Protein AF-A0A853JCP4-F1 (afdb_monomer_lite)

Foldseek 3Di:
DDDDDDPDPPPLLVVLQVQLQVQLCVVCVVVVHNVRSNVRSNVRSNVRSCVVSVPPPDPDDD

InterPro domains:
  IPR058598 Glycine zipper-like domain [PF26273] (13-52)

Secondary structure (DSSP, 8-state):
--------TTSHHHHHHHHHHHHHHHHHHHTT-HHHHHHHHHHHHHHHHHHHHGGG------

pLDDT: mean 80.06, std 17.98, range [42.91, 97.0]

Radius of gyration: 16.19 Å; chains: 1; bounding box: 40×10×54 Å

Organism: NCBI:txid2752307

Structure (mmCIF, N/CA/C/O backbone):
data_AF-A0A853JCP4-F1
#
_entry.id   AF-A0A853JCP4-F1
#
loop_
_atom_site.group_PDB
_atom_site.id
_atom_site.type_symbol
_atom_site.label_atom_id
_atom_site.label_alt_id
_atom_site.label_comp_id
_atom_site.label_asym_id
_atom_site.label_entity_id
_atom_site.label_seq_id
_atom_site.pdbx_PDB_ins_code
_atom_site.Cartn_x
_atom_site.Cartn_y
_atom_site.Cartn_z
_atom_site.occupancy
_atom_site.B_iso_or_equiv
_atom_site.auth_seq_id
_atom_site.auth_comp_id
_atom_site.auth_asym_id
_atom_site.auth_atom_id
_atom_site.pdbx_PDB_model_num
ATOM 1 N N . MET A 1 1 ? -15.096 2.149 -40.556 1.00 54.59 1 MET A N 1
ATOM 2 C CA . MET A 1 1 ? -15.634 1.277 -39.492 1.00 54.59 1 MET A CA 1
ATOM 3 C C . MET A 1 1 ? -14.473 0.544 -38.841 1.00 54.59 1 MET A C 1
ATOM 5 O O . MET A 1 1 ? -13.758 -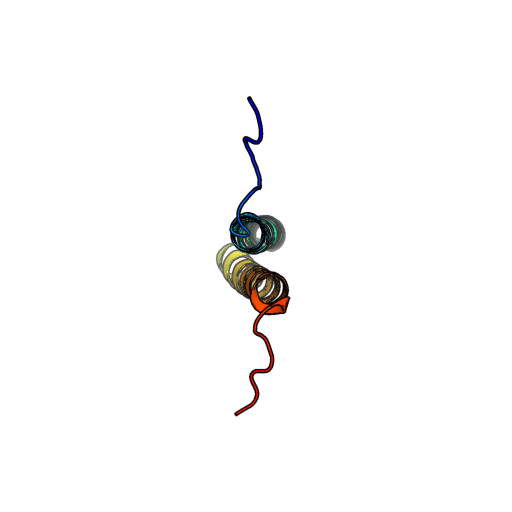0.104 -39.588 1.00 54.59 1 MET A O 1
ATOM 9 N N . SER A 1 2 ? -14.349 0.701 -37.512 1.00 71.12 2 SER A N 1
ATOM 10 C CA . SER A 1 2 ? -13.512 -0.024 -36.524 1.00 71.12 2 SER A CA 1
ATOM 11 C C . SER A 1 2 ? -11.988 -0.015 -36.765 1.00 71.12 2 SER A C 1
ATOM 13 O O . SER A 1 2 ? -11.541 -0.293 -37.861 1.00 71.12 2 SER A O 1
ATOM 15 N N . ASP A 1 3 ? -11.132 0.401 -35.828 1.00 60.53 3 ASP A N 1
ATOM 16 C CA . ASP A 1 3 ? -11.069 -0.082 -34.444 1.00 60.53 3 ASP A CA 1
ATOM 17 C C . ASP A 1 3 ? -11.063 1.016 -33.357 1.00 60.53 3 ASP A C 1
ATOM 19 O O . ASP A 1 3 ? -10.117 1.803 -33.254 1.00 60.53 3 ASP A O 1
ATOM 23 N N . PRO A 1 4 ? -12.089 1.038 -32.488 1.00 70.50 4 PRO A N 1
ATOM 24 C CA . PRO A 1 4 ? -12.050 1.702 -31.197 1.00 70.50 4 PRO A CA 1
ATOM 25 C C . PRO A 1 4 ? -11.428 0.758 -30.150 1.00 70.50 4 PRO A C 1
ATOM 27 O O . PRO A 1 4 ? -11.799 -0.408 -30.058 1.00 70.50 4 PRO A O 1
ATOM 30 N N . GLY A 1 5 ? -10.535 1.270 -29.301 1.00 62.47 5 GLY A N 1
ATOM 31 C CA . GLY A 1 5 ? -10.280 0.638 -28.001 1.00 62.47 5 GLY A CA 1
ATOM 32 C C . GLY A 1 5 ? -9.030 -0.228 -27.869 1.00 62.47 5 GLY A C 1
ATOM 33 O O . GLY A 1 5 ? -9.103 -1.308 -27.288 1.00 62.47 5 GLY A O 1
ATOM 34 N N . LYS A 1 6 ? -7.853 0.260 -28.286 1.00 58.31 6 LYS A N 1
ATOM 35 C CA . LYS A 1 6 ? -6.619 -0.251 -27.677 1.00 58.31 6 LYS A CA 1
ATOM 36 C C . LYS A 1 6 ? -6.378 0.507 -26.365 1.00 58.31 6 LYS A C 1
ATOM 38 O O . LYS A 1 6 ? -6.036 1.683 -26.455 1.00 58.31 6 LYS A O 1
ATOM 43 N N . PRO A 1 7 ? -6.559 -0.113 -25.180 1.00 59.28 7 PRO A N 1
ATOM 44 C CA . PRO A 1 7 ? -6.180 0.511 -23.922 1.00 59.28 7 PRO A CA 1
ATOM 45 C C . PRO A 1 7 ? -4.676 0.777 -23.970 1.00 59.28 7 PRO A C 1
ATOM 47 O O . PRO A 1 7 ? -3.842 -0.132 -24.045 1.00 59.28 7 PRO A O 1
ATOM 50 N N . ASP A 1 8 ? -4.353 2.056 -24.025 1.00 58.44 8 ASP A N 1
ATOM 51 C CA . ASP A 1 8 ? -3.045 2.616 -23.780 1.00 58.44 8 ASP A CA 1
ATOM 52 C C . ASP A 1 8 ? -2.536 2.129 -22.416 1.00 58.44 8 ASP A C 1
ATOM 54 O O . ASP A 1 8 ? -3.290 1.911 -21.470 1.00 58.44 8 ASP A O 1
ATOM 58 N N . GLY A 1 9 ? -1.230 1.864 -22.326 1.00 55.56 9 GLY A N 1
ATOM 59 C CA . GLY A 1 9 ? -0.569 1.146 -21.223 1.00 55.56 9 GLY A CA 1
ATOM 60 C C . GLY A 1 9 ? -0.603 1.826 -19.846 1.00 55.56 9 GLY A C 1
ATOM 61 O O . GLY A 1 9 ? 0.221 1.505 -18.988 1.00 55.56 9 GLY A O 1
ATOM 62 N N . PHE A 1 10 ? -1.541 2.741 -19.624 1.00 59.41 10 PHE A N 1
ATOM 63 C CA . PHE A 1 10 ? -1.755 3.499 -18.406 1.00 59.41 10 PHE A CA 1
ATOM 64 C C . PHE A 1 10 ? -2.415 2.684 -17.289 1.00 59.41 10 PHE A C 1
ATOM 66 O O . PHE A 1 10 ? -2.251 3.029 -16.131 1.00 59.41 10 PHE A O 1
ATOM 73 N N . THR A 1 11 ? -3.100 1.569 -17.571 1.00 63.38 11 THR A N 1
ATOM 74 C CA . THR A 1 11 ? -3.875 0.844 -16.540 1.00 63.38 11 THR A CA 1
ATOM 75 C C . THR A 1 11 ? -3.013 0.188 -15.456 1.00 63.38 11 THR A C 1
ATOM 77 O O . THR A 1 11 ? -3.458 0.026 -14.327 1.00 63.38 11 THR A O 1
ATOM 80 N N . ARG A 1 12 ? -1.772 -0.203 -15.764 1.00 70.38 12 ARG A N 1
ATOM 81 C CA . ARG A 1 12 ? -0.983 -1.085 -14.879 1.00 70.38 12 ARG A CA 1
ATOM 82 C C . ARG A 1 12 ? -0.411 -0.374 -13.651 1.00 70.38 12 ARG A C 1
ATOM 84 O O . ARG A 1 12 ? -0.311 -0.984 -12.592 1.00 70.38 12 ARG A O 1
ATOM 91 N N . PHE A 1 13 ? -0.072 0.906 -13.784 1.00 80.75 13 PHE A N 1
ATOM 92 C CA . PHE A 1 13 ? 0.458 1.719 -12.688 1.00 80.75 13 PHE A CA 1
ATOM 93 C C . PHE A 1 13 ? -0.587 2.009 -11.585 1.00 80.75 13 PHE A C 1
ATOM 95 O O . PHE A 1 13 ? -0.341 1.636 -10.436 1.00 80.75 13 PHE A O 1
ATOM 102 N N . PRO A 1 14 ? -1.776 2.570 -11.893 1.00 84.62 14 PRO A N 1
ATOM 103 C CA . PRO A 1 14 ? -2.857 2.727 -10.922 1.00 84.62 14 PRO A CA 1
ATOM 104 C C . PRO A 1 14 ? -3.355 1.391 -10.357 1.00 84.62 14 PRO A C 1
ATOM 106 O O . PRO A 1 14 ? -3.793 1.363 -9.211 1.00 84.62 14 PRO A O 1
ATOM 109 N N . LEU A 1 15 ? -3.232 0.278 -11.096 1.00 86.12 15 LEU A N 1
ATOM 110 C CA . LEU A 1 15 ? -3.555 -1.051 -10.566 1.00 86.12 15 LEU A CA 1
ATOM 111 C C . LEU A 1 15 ? -2.615 -1.457 -9.418 1.00 86.12 15 LEU A C 1
ATOM 113 O O . LEU A 1 15 ? -3.083 -1.910 -8.378 1.00 86.12 15 LEU A O 1
ATOM 117 N N . GLY A 1 16 ? -1.300 -1.270 -9.588 1.00 89.94 16 GLY A N 1
ATOM 118 C CA . GLY A 1 16 ? -0.310 -1.557 -8.543 1.00 89.94 16 GLY A CA 1
ATOM 119 C C . GLY A 1 16 ? -0.496 -0.672 -7.312 1.00 89.94 16 GLY A C 1
ATOM 120 O O . GLY A 1 16 ? -0.496 -1.168 -6.185 1.00 89.94 16 GLY A O 1
ATOM 121 N N . LEU A 1 17 ? -0.748 0.622 -7.531 1.00 91.38 17 LEU A N 1
ATOM 122 C CA . LEU A 1 17 ? -1.004 1.575 -6.454 1.00 91.38 17 LEU A CA 1
ATOM 123 C C . LEU A 1 17 ? -2.289 1.238 -5.684 1.00 91.38 17 LEU A C 1
ATOM 125 O O . LEU A 1 17 ? -2.272 1.174 -4.458 1.00 91.38 17 LEU A O 1
ATOM 129 N N . GLY A 1 18 ? -3.391 0.989 -6.398 1.00 93.12 18 GLY A N 1
ATOM 130 C CA . GLY A 1 18 ? -4.687 0.671 -5.801 1.00 93.12 18 GLY A CA 1
ATOM 131 C C . GLY A 1 18 ? -4.670 -0.645 -5.027 1.00 93.12 18 GLY A C 1
ATOM 132 O O . GLY A 1 18 ? -5.187 -0.704 -3.913 1.00 93.12 18 GLY A O 1
ATOM 133 N N . LEU A 1 19 ? -4.019 -1.679 -5.572 1.00 92.56 19 LEU A N 1
ATOM 134 C CA . LEU A 1 19 ? -3.872 -2.968 -4.897 1.00 92.56 19 LEU A CA 1
ATOM 135 C C . LEU A 1 19 ? -3.014 -2.844 -3.631 1.00 92.56 19 LEU A C 1
ATOM 137 O O . LEU A 1 19 ? -3.418 -3.315 -2.569 1.00 92.56 19 LEU A O 1
ATOM 141 N N . GLY A 1 20 ? -1.856 -2.184 -3.724 1.00 94.12 20 GLY A N 1
ATOM 142 C CA . GLY A 1 20 ? -0.971 -1.979 -2.576 1.00 94.12 20 GLY A CA 1
ATOM 143 C C . GLY A 1 20 ? -1.630 -1.159 -1.469 1.00 94.12 20 GLY A C 1
ATOM 144 O O . GLY A 1 20 ? -1.531 -1.523 -0.298 1.00 94.12 20 GLY A O 1
ATOM 145 N N . LEU A 1 21 ? -2.371 -0.106 -1.830 1.00 95.56 21 LEU A N 1
ATOM 146 C CA . LEU A 1 21 ? -3.111 0.711 -0.871 1.00 95.56 21 LEU A CA 1
ATOM 147 C C . LEU A 1 21 ? -4.221 -0.092 -0.179 1.00 95.56 21 LEU A C 1
ATOM 149 O O . LEU A 1 21 ? -4.316 -0.056 1.043 1.00 95.56 21 LEU A O 1
ATOM 153 N N . ALA A 1 22 ? -5.032 -0.843 -0.932 1.00 95.81 22 ALA A N 1
ATOM 154 C CA . ALA A 1 22 ? -6.125 -1.637 -0.369 1.00 95.81 22 ALA A CA 1
ATOM 155 C C . ALA A 1 22 ? -5.614 -2.693 0.624 1.00 95.81 22 ALA A C 1
ATOM 157 O O . ALA A 1 22 ? -6.141 -2.811 1.731 1.00 95.81 22 ALA A O 1
ATOM 158 N N . VAL A 1 23 ? -4.551 -3.416 0.258 1.00 96.25 23 VAL A N 1
ATOM 159 C CA . VAL A 1 23 ? -3.926 -4.425 1.126 1.00 96.25 23 VAL A CA 1
ATOM 160 C C . VAL A 1 23 ? -3.264 -3.771 2.340 1.00 96.25 23 VAL A C 1
ATOM 162 O O . VAL A 1 23 ? -3.466 -4.223 3.465 1.00 96.25 23 VAL A O 1
ATOM 165 N N . GLY A 1 24 ? -2.513 -2.687 2.141 1.00 95.88 24 GLY A N 1
ATOM 166 C CA . GLY A 1 24 ? -1.846 -1.970 3.226 1.00 95.88 24 GLY A CA 1
ATOM 167 C C . GLY A 1 24 ? -2.818 -1.388 4.245 1.00 95.88 24 GLY A C 1
ATOM 168 O O . GLY A 1 24 ? -2.598 -1.529 5.444 1.00 95.88 24 GLY A O 1
ATOM 169 N N . VAL A 1 25 ? -3.926 -0.797 3.791 1.00 97.00 25 VAL A N 1
ATOM 170 C CA . VAL A 1 25 ? -4.985 -0.296 4.679 1.00 97.00 25 VAL A CA 1
ATOM 171 C C . VAL A 1 25 ? -5.641 -1.447 5.437 1.00 97.00 25 VAL A C 1
ATOM 173 O O . VAL A 1 25 ? -5.804 -1.334 6.647 1.00 97.00 25 VAL A O 1
ATOM 176 N N . ALA A 1 26 ? -5.956 -2.569 4.781 1.00 96.69 26 ALA A N 1
ATOM 177 C CA . ALA A 1 26 ? -6.543 -3.729 5.457 1.00 96.69 26 ALA A CA 1
ATOM 178 C C . ALA A 1 26 ? -5.629 -4.278 6.569 1.00 96.69 26 ALA A C 1
ATOM 180 O O . ALA A 1 26 ? -6.091 -4.541 7.678 1.00 96.69 26 ALA A O 1
ATOM 181 N N . ILE A 1 27 ? -4.323 -4.384 6.299 1.00 96.69 27 ILE A N 1
ATOM 182 C CA . ILE A 1 27 ? -3.321 -4.796 7.292 1.00 96.69 27 ILE A CA 1
ATOM 183 C C . ILE A 1 27 ? -3.183 -3.739 8.397 1.00 96.69 27 ILE A C 1
ATOM 185 O O . ILE A 1 27 ? -3.153 -4.085 9.572 1.00 96.69 27 ILE A O 1
ATOM 189 N N . GLY A 1 28 ? -3.139 -2.453 8.047 1.00 96.44 28 GLY A N 1
ATOM 190 C CA . GLY A 1 28 ? -3.050 -1.358 9.012 1.00 96.44 28 GLY A CA 1
ATOM 191 C C . GLY A 1 28 ? -4.240 -1.310 9.965 1.00 96.44 28 GLY A C 1
ATOM 192 O O . GLY A 1 28 ? -4.048 -1.104 11.156 1.00 96.44 28 GLY A O 1
ATOM 193 N N . VAL A 1 29 ? -5.452 -1.565 9.467 1.00 96.75 29 VAL A N 1
ATOM 194 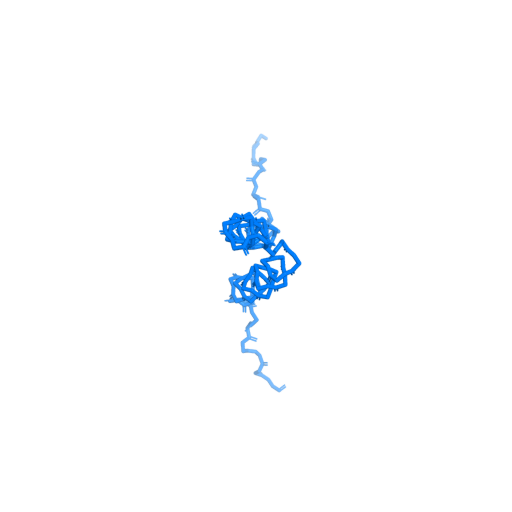C CA . VAL A 1 29 ? -6.661 -1.698 10.295 1.00 96.75 29 VAL A CA 1
ATOM 195 C C . VAL A 1 29 ? -6.568 -2.928 11.199 1.00 96.75 29 VAL A C 1
ATOM 197 O O . VAL A 1 29 ? -6.879 -2.831 12.380 1.00 96.75 29 VAL A O 1
ATOM 200 N N . ALA A 1 30 ? -6.089 -4.068 10.691 1.00 96.62 30 ALA A N 1
ATOM 201 C CA . ALA A 1 30 ? -5.911 -5.278 11.499 1.00 96.62 30 ALA A CA 1
ATOM 202 C C . ALA A 1 30 ? -4.870 -5.113 12.625 1.00 96.62 30 ALA A C 1
ATOM 204 O O . ALA A 1 30 ? -4.968 -5.775 13.655 1.00 96.62 30 ALA A O 1
ATOM 205 N N . LEU A 1 31 ? -3.883 -4.237 12.426 1.00 96.44 31 LEU A N 1
ATOM 206 C CA . LEU A 1 31 ? -2.835 -3.911 13.396 1.00 96.44 31 LEU A CA 1
ATOM 207 C C . LEU A 1 31 ? -3.162 -2.678 14.256 1.00 96.44 31 LEU A C 1
ATOM 209 O O . LEU A 1 31 ? -2.304 -2.240 15.019 1.00 96.44 31 LEU A O 1
ATOM 213 N N . ASP A 1 32 ? -4.355 -2.094 14.098 1.00 95.69 32 ASP A N 1
ATOM 214 C CA . ASP A 1 32 ? -4.779 -0.836 14.733 1.00 95.69 32 ASP A CA 1
ATOM 215 C C . ASP A 1 32 ? -3.797 0.337 14.494 1.00 95.69 32 ASP A C 1
ATOM 217 O O . ASP A 1 32 ? -3.679 1.287 15.266 1.00 95.69 32 ASP A O 1
ATOM 221 N N . ASN A 1 33 ? -3.052 0.267 13.385 1.00 95.88 33 ASN A N 1
ATOM 222 C CA . ASN A 1 33 ? -2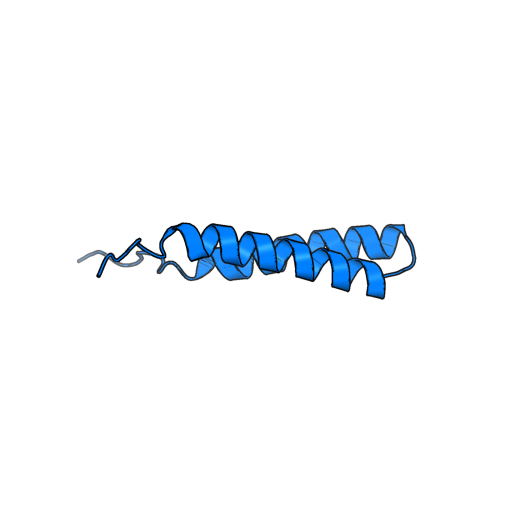.072 1.256 12.958 1.00 95.88 33 ASN A CA 1
ATOM 223 C C . ASN A 1 33 ? -2.155 1.485 11.444 1.00 95.88 33 ASN A C 1
ATOM 225 O O . ASN A 1 33 ? -1.351 1.003 10.637 1.00 95.88 33 ASN A O 1
ATOM 229 N N . VAL A 1 34 ? -3.153 2.276 11.058 1.00 94.25 34 VAL A N 1
ATOM 230 C CA . VAL A 1 34 ? -3.429 2.613 9.657 1.00 94.25 34 VAL A CA 1
ATOM 231 C C . VAL A 1 34 ? -2.283 3.411 9.027 1.00 94.25 34 VAL A C 1
ATOM 233 O O . VAL A 1 34 ? -1.984 3.214 7.852 1.00 94.25 34 VAL A O 1
ATOM 236 N N . ALA A 1 35 ? -1.590 4.259 9.794 1.00 95.88 35 ALA A N 1
ATOM 237 C CA . ALA A 1 35 ? -0.450 5.029 9.294 1.00 95.88 35 ALA A CA 1
ATOM 238 C C . ALA A 1 35 ? 0.684 4.111 8.805 1.00 95.88 35 ALA A C 1
ATOM 240 O O . ALA A 1 35 ? 1.214 4.301 7.707 1.00 95.88 35 ALA A O 1
ATOM 241 N N . MET A 1 36 ? 1.001 3.072 9.582 1.00 96.25 36 MET A N 1
ATOM 242 C CA . MET A 1 36 ? 1.976 2.053 9.195 1.00 96.25 36 MET A CA 1
ATOM 243 C C . MET A 1 36 ? 1.497 1.253 7.976 1.00 96.25 36 MET A C 1
ATOM 245 O O . MET A 1 36 ? 2.260 1.058 7.030 1.00 96.25 36 MET A O 1
ATOM 249 N N . GLY A 1 37 ? 0.227 0.840 7.967 1.00 95.31 37 GLY A N 1
ATOM 250 C CA . GLY A 1 37 ? -0.369 0.091 6.859 1.00 95.31 37 GLY A CA 1
ATOM 251 C C . GLY A 1 37 ? -0.356 0.849 5.530 1.00 95.31 37 GLY A C 1
ATOM 252 O O . GLY A 1 37 ? 0.028 0.286 4.506 1.00 95.31 37 GLY A O 1
ATOM 253 N N . ILE A 1 38 ? -0.692 2.142 5.542 1.00 95.69 38 ILE A N 1
ATOM 254 C CA . ILE A 1 38 ? -0.608 3.013 4.361 1.00 95.69 38 ILE A CA 1
ATOM 255 C C . ILE A 1 38 ? 0.843 3.140 3.892 1.00 95.69 38 ILE A C 1
ATOM 257 O O . ILE A 1 38 ? 1.101 2.989 2.701 1.00 95.69 38 ILE A O 1
ATOM 261 N N . GLY A 1 39 ? 1.798 3.371 4.800 1.00 96.31 39 GLY A N 1
ATOM 262 C CA . GLY A 1 39 ? 3.215 3.491 4.444 1.00 96.31 39 GLY A CA 1
ATOM 263 C C . GLY A 1 39 ? 3.763 2.235 3.759 1.00 96.31 39 GLY A C 1
ATOM 264 O O . GLY A 1 39 ? 4.365 2.320 2.688 1.00 96.31 39 GLY A O 1
ATOM 265 N N . ILE A 1 40 ? 3.495 1.061 4.337 1.00 94.88 40 ILE A N 1
ATOM 266 C CA . ILE A 1 40 ? 3.925 -0.234 3.790 1.00 94.88 40 ILE A CA 1
ATOM 267 C C . ILE A 1 40 ? 3.190 -0.543 2.478 1.00 94.88 40 ILE A C 1
ATOM 269 O O . ILE A 1 40 ? 3.819 -0.911 1.485 1.00 94.88 40 ILE A O 1
ATOM 273 N N . GLY A 1 41 ? 1.869 -0.362 2.446 1.00 95.19 41 GLY A N 1
ATOM 274 C CA . GLY A 1 41 ? 1.040 -0.619 1.268 1.00 95.19 41 GLY A CA 1
ATOM 275 C C . GLY A 1 41 ? 1.411 0.247 0.072 1.00 95.19 41 GLY A C 1
ATOM 276 O O . GLY A 1 41 ? 1.510 -0.258 -1.046 1.00 95.19 41 GLY A O 1
ATOM 277 N N . LEU A 1 42 ? 1.682 1.535 0.301 1.00 94.44 42 LEU A N 1
ATOM 278 C CA . LEU A 1 42 ? 2.170 2.445 -0.732 1.00 94.44 42 LEU A CA 1
ATOM 279 C C . LEU A 1 42 ? 3.555 2.040 -1.227 1.00 94.44 42 LEU A C 1
ATOM 281 O O . LEU A 1 42 ? 3.753 1.992 -2.436 1.00 94.44 42 LEU A O 1
ATOM 285 N N . ALA A 1 43 ? 4.495 1.713 -0.335 1.00 94.19 43 ALA A N 1
ATOM 286 C CA . ALA A 1 43 ? 5.837 1.288 -0.735 1.00 94.19 43 ALA A CA 1
ATOM 287 C C . ALA A 1 43 ? 5.794 0.046 -1.642 1.00 94.19 43 ALA A C 1
ATOM 289 O O . ALA A 1 43 ? 6.423 0.024 -2.700 1.00 94.19 43 ALA A O 1
ATOM 290 N N . ILE A 1 44 ? 4.992 -0.957 -1.273 1.00 93.62 44 ILE A N 1
ATOM 291 C CA . ILE A 1 44 ? 4.816 -2.191 -2.049 1.00 93.62 44 ILE A CA 1
ATOM 292 C C . ILE A 1 44 ? 4.061 -1.920 -3.360 1.00 93.62 44 ILE A C 1
ATOM 294 O O . ILE A 1 44 ? 4.492 -2.361 -4.425 1.00 93.62 44 ILE A O 1
ATOM 298 N N . GLY A 1 45 ? 2.952 -1.179 -3.307 1.00 92.50 45 GLY A N 1
ATOM 299 C CA . GLY A 1 45 ? 2.130 -0.856 -4.476 1.00 92.50 45 GLY A CA 1
ATOM 300 C C . GLY A 1 45 ? 2.868 -0.016 -5.515 1.00 92.50 45 GLY A C 1
ATOM 301 O O . GLY A 1 45 ? 2.760 -0.283 -6.711 1.00 92.50 45 GLY A O 1
ATOM 302 N N . LEU A 1 46 ? 3.676 0.950 -5.068 1.00 91.25 46 LEU A N 1
ATOM 303 C CA . LEU A 1 46 ? 4.572 1.729 -5.923 1.00 91.25 46 LEU A CA 1
ATOM 304 C C . LEU A 1 46 ? 5.673 0.850 -6.513 1.00 91.25 46 LEU A C 1
ATOM 306 O O . LEU A 1 46 ? 5.899 0.915 -7.717 1.00 91.25 46 LEU A O 1
ATOM 310 N N . ALA A 1 47 ? 6.321 -0.003 -5.714 1.00 90.25 47 ALA A N 1
ATOM 311 C CA . ALA A 1 47 ? 7.353 -0.912 -6.209 1.00 90.25 47 ALA A CA 1
ATOM 312 C C . ALA A 1 47 ? 6.812 -1.851 -7.299 1.00 90.25 47 ALA A C 1
ATOM 314 O O . ALA A 1 47 ? 7.424 -1.971 -8.359 1.00 90.25 47 ALA A O 1
ATOM 315 N N . PHE A 1 48 ? 5.636 -2.453 -7.097 1.00 87.50 48 PHE A N 1
ATOM 316 C CA . PHE A 1 48 ? 4.984 -3.275 -8.119 1.00 87.50 48 PHE A CA 1
ATOM 317 C C . PHE A 1 48 ? 4.493 -2.455 -9.309 1.00 87.50 48 PHE A C 1
ATOM 319 O O . PHE A 1 48 ? 4.692 -2.868 -10.447 1.00 87.50 48 PHE A O 1
ATOM 326 N N . GLY A 1 49 ? 3.889 -1.289 -9.078 1.00 87.06 49 GLY A N 1
ATOM 327 C CA . GLY A 1 49 ? 3.450 -0.387 -10.141 1.00 87.06 49 GLY A CA 1
ATOM 328 C C . GLY A 1 49 ? 4.609 0.014 -11.052 1.00 87.06 49 GLY A C 1
ATOM 329 O O . GLY A 1 49 ? 4.484 -0.075 -12.270 1.00 87.06 49 GLY A O 1
ATOM 330 N N . ILE A 1 50 ? 5.761 0.362 -10.475 1.00 85.12 50 ILE A N 1
ATOM 331 C CA . ILE A 1 50 ? 6.990 0.707 -11.198 1.00 85.12 50 ILE A CA 1
ATOM 332 C C . ILE A 1 50 ? 7.614 -0.531 -11.847 1.00 85.12 50 ILE A C 1
ATOM 334 O O . ILE A 1 50 ? 8.003 -0.452 -13.004 1.00 85.12 50 ILE A O 1
ATOM 338 N N . ALA A 1 51 ? 7.681 -1.682 -11.177 1.00 83.50 51 ALA A N 1
ATOM 339 C CA . ALA A 1 51 ? 8.257 -2.901 -11.755 1.00 83.50 51 ALA A CA 1
ATOM 340 C C . ALA A 1 51 ? 7.439 -3.431 -12.948 1.00 83.50 51 ALA A C 1
ATOM 342 O O . ALA A 1 51 ? 7.996 -3.840 -13.966 1.00 83.50 51 ALA A O 1
ATOM 343 N N . LEU A 1 52 ? 6.108 -3.385 -12.853 1.00 75.88 52 LEU A N 1
ATOM 344 C CA . LEU A 1 52 ? 5.188 -3.859 -13.890 1.00 75.88 52 LEU A CA 1
ATOM 345 C C . LEU A 1 52 ? 5.006 -2.844 -15.031 1.00 75.88 52 LEU A C 1
ATOM 347 O O . LEU A 1 52 ? 4.709 -3.241 -16.161 1.00 75.88 52 LEU A O 1
ATOM 351 N N . HIS A 1 53 ? 5.183 -1.546 -14.760 1.00 65.94 53 HIS A N 1
ATOM 352 C CA . HIS A 1 53 ? 5.174 -0.483 -15.773 1.00 65.94 53 HIS A CA 1
ATOM 353 C C . HIS A 1 53 ? 6.549 -0.320 -16.452 1.00 6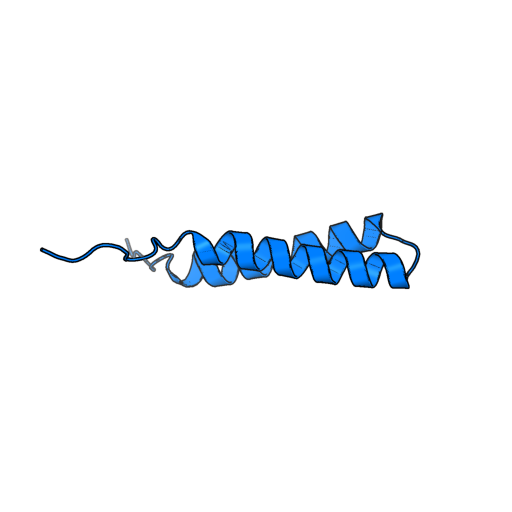5.94 53 HIS A C 1
ATOM 355 O O . HIS A 1 53 ? 6.633 -0.164 -17.668 1.00 65.94 53 HIS A O 1
ATOM 361 N N . GLY A 1 54 ? 7.629 -0.450 -15.682 1.00 54.31 54 GLY A N 1
ATOM 362 C CA . GLY A 1 54 ? 9.034 -0.337 -16.086 1.00 54.31 54 GLY A CA 1
ATOM 363 C C . GLY A 1 54 ? 9.612 -1.573 -16.779 1.00 54.31 54 GLY A C 1
ATOM 364 O O . GLY A 1 54 ? 10.727 -1.519 -17.289 1.00 54.31 54 GLY A O 1
ATOM 365 N N . GLY A 1 55 ? 8.838 -2.654 -16.924 1.00 48.88 55 GLY A N 1
ATOM 366 C CA . GLY A 1 55 ? 9.178 -3.803 -17.777 1.00 48.88 55 GLY A CA 1
ATOM 367 C C . GLY A 1 55 ? 9.295 -3.487 -19.281 1.00 48.88 55 GLY A C 1
ATOM 368 O O . GLY A 1 55 ? 9.474 -4.399 -20.087 1.00 48.88 55 GLY A O 1
ATOM 369 N N . ARG A 1 56 ? 9.190 -2.210 -19.685 1.00 50.41 56 ARG A N 1
A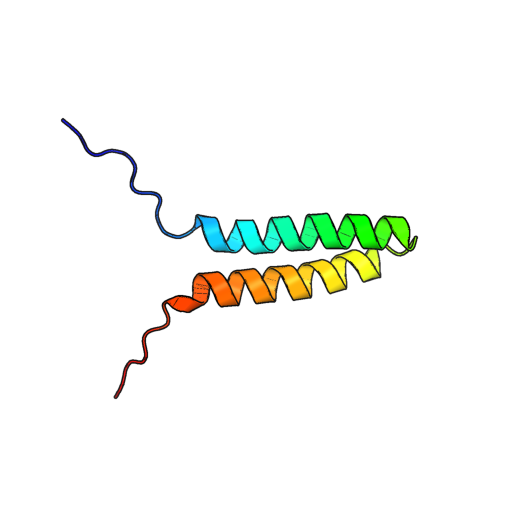TOM 370 C CA . ARG A 1 56 ? 9.550 -1.721 -21.025 1.00 50.41 56 ARG A CA 1
ATOM 371 C C . ARG A 1 56 ? 10.424 -0.460 -21.000 1.00 50.41 56 ARG A C 1
ATOM 373 O O . ARG A 1 56 ? 10.397 0.312 -21.953 1.00 50.41 56 ARG A O 1
ATOM 380 N N . SER A 1 57 ? 11.261 -0.280 -19.982 1.00 48.09 57 SER A N 1
ATOM 381 C CA . SER A 1 57 ? 12.477 0.513 -20.180 1.00 48.09 57 SER A CA 1
ATOM 382 C C . SER A 1 57 ? 13.480 -0.383 -20.881 1.00 48.09 57 SER A C 1
ATOM 384 O O . SER A 1 57 ? 14.223 -1.162 -20.285 1.00 48.09 57 SER A O 1
ATOM 386 N N . LYS A 1 58 ? 13.365 -0.343 -22.202 1.00 46.53 58 LYS A N 1
ATOM 387 C CA . LYS A 1 58 ? 14.331 -0.845 -23.154 1.00 4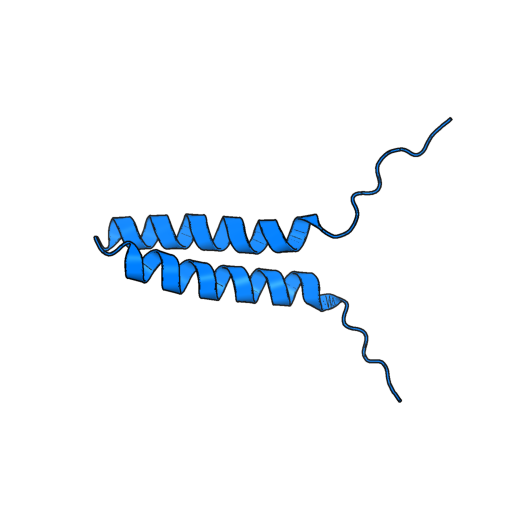6.53 58 LYS A CA 1
ATOM 388 C C . LYS A 1 58 ? 15.747 -0.536 -22.656 1.00 46.53 58 LYS A C 1
ATOM 390 O O . LYS A 1 58 ? 16.064 0.601 -22.325 1.00 46.53 58 LYS A O 1
ATOM 395 N N . ARG A 1 59 ? 16.577 -1.579 -22.609 1.00 52.91 59 ARG A N 1
ATOM 396 C CA . ARG A 1 59 ? 18.015 -1.430 -22.821 1.00 52.91 59 ARG A CA 1
ATOM 397 C C . ARG A 1 59 ? 18.177 -0.749 -24.183 1.00 52.91 59 ARG A C 1
ATOM 399 O O . ARG A 1 59 ? 18.100 -1.434 -25.195 1.00 52.91 59 ARG A O 1
ATOM 406 N N . ASP A 1 60 ? 18.311 0.563 -24.193 1.00 47.50 60 ASP A N 1
ATOM 407 C CA . ASP A 1 60 ? 19.107 1.280 -25.183 1.00 47.50 60 ASP A CA 1
ATOM 408 C C . ASP A 1 60 ? 20.314 1.752 -24.345 1.00 47.50 60 ASP A C 1
ATOM 410 O O . ASP A 1 60 ? 20.127 2.452 -23.359 1.00 47.50 60 ASP A O 1
ATOM 414 N N . GLY A 1 61 ? 21.541 1.259 -24.493 1.00 58.91 61 GLY A N 1
ATOM 415 C CA . GLY A 1 61 ? 22.134 0.686 -25.688 1.00 58.91 61 GLY A CA 1
ATOM 416 C C . GLY A 1 61 ? 22.668 1.766 -26.628 1.00 58.91 61 GLY A C 1
ATOM 417 O O . GLY A 1 61 ? 22.453 1.603 -27.819 1.00 58.91 61 GLY A O 1
ATOM 418 N N . ASP A 1 62 ? 23.273 2.836 -26.094 1.00 42.91 62 ASP A N 1
ATOM 419 C CA . ASP A 1 62 ? 24.449 3.581 -26.606 1.00 42.91 62 ASP A CA 1
ATOM 420 C C . ASP A 1 62 ? 24.896 4.596 -25.533 1.00 42.91 62 ASP A C 1
ATOM 422 O O . ASP A 1 62 ? 24.089 5.496 -25.197 1.00 42.91 62 ASP A O 1
#

Sequence (62 aa):
MSDPGKPDGFTRFPLGLGLGLAVGVAIGVALDNVAMGIGIGLAIGLAFGIALHGGRSKRDGD